Protein AF-A0A3D2AVZ2-F1 (afdb_monomer)

pLDDT: mean 93.38, std 5.05, range [58.88, 97.5]

Mean predicted aligned error: 3.53 Å

Nearest PDB structures (foldseek):
  7x1l-assembly1_E  TM=9.892E-01  e=1.551E-12  Geobacillus stearothermophilus
  7x1l-assembly1_F  TM=9.931E-01  e=3.115E-12  Geobacillus stearothermophilus
  7aob-assembly1_B  TM=9.945E-01  e=3.536E-12  Thermaerobacter marianensis
  1guz-assembly1_B  TM=9.912E-01  e=5.173E-12  Prosthecochloris vibrioformis
  7by8-assembly1_C  TM=9.899E-01  e=5.173E-12  Geobacillus stearothermophilus

Secondary structure (DSSP, 8-state):
-HHHHHHHHHHHHHTS-GGGEE--EEE-SGGGEEE-GGG-EETTEEGGGTS-HHHHHHHHHHHHHHHHHHHHHHSSS---HHHHHHHHHHHHHHHTT----

Solvent-accessible surface area (backbone atoms only — not comparable to full-atom values): 5768 Å² total; per-residue (Å²): 84,62,39,58,48,42,33,47,51,52,18,61,76,70,73,51,63,48,86,45,42,47,61,50,56,45,81,51,72,41,92,50,45,45,68,40,61,91,69,17,24,48,79,80,43,53,41,74,84,76,42,56,72,68,59,50,50,53,49,50,52,48,41,39,42,44,63,56,56,42,24,67,72,59,72,66,72,67,76,52,70,65,53,51,51,44,51,48,54,56,49,49,26,63,79,63,68,59,84,65,130

Radius of gyration: 14.17 Å; Cα contacts (8 Å, |Δi|>4): 102; chains: 1; bounding box: 39×25×38 Å

Sequence (101 aa):
LDTARFRTFLAQELNISVKDIQAYVLGGHGDQMVPLTQYTTVGGVPIGDLLSPESLERIIKRTQGGGGEIVALLKTGSAFYAPSAAVAEMVDAILLDQKRQ

Foldseek 3Di:
DLQQQLLVLLCVVQVHDSVQWDWDWDADAAPRIDTPQQRIDGVNHRVVVVDPPVSSVVSVNCSSCVFVVQCVVVVDDTDDPVVVVVVVVVVCCVVVVVPDD

Structure (mmCIF, N/CA/C/O backbone):
data_AF-A0A3D2AVZ2-F1
#
_entry.id   AF-A0A3D2AVZ2-F1
#
loop_
_atom_site.group_PDB
_atom_site.id
_atom_site.type_symbol
_atom_site.label_atom_id
_atom_site.label_alt_id
_atom_site.label_comp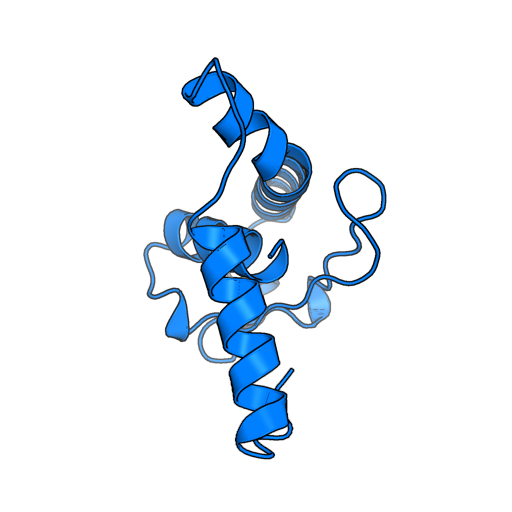_id
_atom_site.label_asym_id
_atom_site.label_entity_id
_atom_site.label_seq_id
_atom_site.pdbx_PDB_ins_code
_atom_site.Cartn_x
_atom_site.Cartn_y
_atom_site.Cartn_z
_atom_site.occupancy
_atom_site.B_iso_or_equiv
_atom_site.auth_seq_id
_atom_site.auth_comp_id
_atom_site.auth_asym_id
_atom_site.auth_atom_id
_atom_site.pdbx_PDB_model_num
ATOM 1 N N . LEU A 1 1 ? 2.997 1.246 -6.044 1.00 92.12 1 LEU A N 1
ATOM 2 C CA . LEU A 1 1 ? 4.061 0.881 -5.072 1.00 92.12 1 LEU A CA 1
ATOM 3 C C . LEU A 1 1 ? 3.723 1.322 -3.649 1.00 92.12 1 LEU A C 1
ATOM 5 O O . LEU A 1 1 ? 3.646 0.462 -2.781 1.00 92.12 1 LEU A O 1
ATOM 9 N N . ASP A 1 2 ? 3.512 2.615 -3.390 1.00 94.62 2 ASP A N 1
ATOM 10 C CA . ASP A 1 2 ? 3.269 3.094 -2.016 1.00 94.62 2 ASP A CA 1
ATOM 11 C C . ASP A 1 2 ? 1.997 2.531 -1.405 1.00 94.62 2 ASP A C 1
ATOM 13 O O . ASP A 1 2 ? 2.023 2.104 -0.258 1.00 94.62 2 ASP A O 1
ATOM 17 N N . THR A 1 3 ? 0.930 2.393 -2.196 1.00 94.56 3 THR A N 1
ATOM 18 C CA . THR A 1 3 ? -0.278 1.674 -1.779 1.00 94.56 3 THR A CA 1
ATOM 19 C C . THR A 1 3 ? 0.036 0.268 -1.262 1.00 94.56 3 THR A C 1
ATOM 21 O O . THR A 1 3 ? -0.471 -0.140 -0.221 1.00 94.56 3 THR A O 1
ATOM 24 N N . ALA A 1 4 ? 0.918 -0.474 -1.940 1.00 94.94 4 ALA A N 1
ATOM 25 C CA . ALA A 1 4 ? 1.299 -1.820 -1.517 1.00 94.94 4 ALA A CA 1
ATOM 26 C C . ALA A 1 4 ? 2.089 -1.803 -0.197 1.00 94.94 4 ALA A C 1
ATOM 28 O O . ALA A 1 4 ? 1.830 -2.625 0.683 1.00 94.94 4 ALA A O 1
ATOM 29 N N . ARG A 1 5 ? 3.008 -0.842 -0.020 1.00 96.25 5 ARG A N 1
ATOM 30 C CA . ARG A 1 5 ? 3.730 -0.651 1.252 1.00 96.25 5 ARG A CA 1
ATOM 31 C C . ARG A 1 5 ? 2.778 -0.286 2.386 1.00 96.25 5 ARG A C 1
ATOM 33 O O . ARG A 1 5 ? 2.833 -0.913 3.438 1.00 96.25 5 ARG A O 1
ATOM 40 N N . PHE A 1 6 ? 1.874 0.659 2.144 1.00 97.00 6 PHE A N 1
ATOM 41 C CA . PHE A 1 6 ? 0.905 1.116 3.133 1.00 97.00 6 PHE A CA 1
ATOM 42 C C . PHE A 1 6 ? 0.023 -0.038 3.616 1.00 97.00 6 PHE A C 1
ATOM 44 O O . PHE A 1 6 ? -0.047 -0.301 4.814 1.00 97.00 6 PHE A O 1
ATOM 51 N N . ARG A 1 7 ? -0.547 -0.817 2.683 1.00 97.12 7 ARG A N 1
ATOM 52 C CA . ARG A 1 7 ? -1.312 -2.034 3.003 1.00 97.12 7 ARG A CA 1
ATOM 53 C C . ARG A 1 7 ? -0.477 -3.056 3.774 1.00 97.12 7 ARG A C 1
ATOM 55 O O . ARG A 1 7 ? -0.978 -3.664 4.709 1.00 97.12 7 ARG A O 1
ATOM 62 N N . THR A 1 8 ? 0.796 -3.230 3.419 1.00 97.12 8 THR A N 1
ATOM 63 C CA . THR A 1 8 ? 1.696 -4.154 4.129 1.00 97.12 8 THR A CA 1
ATOM 64 C C . THR A 1 8 ? 1.896 -3.741 5.585 1.00 97.12 8 THR A C 1
A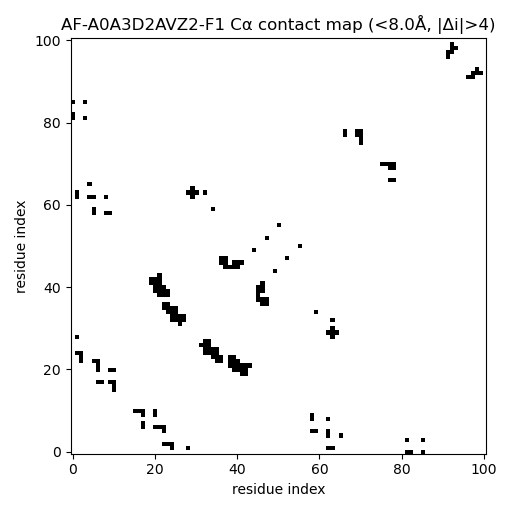TOM 66 O O . THR A 1 8 ? 1.803 -4.581 6.474 1.00 97.12 8 THR A O 1
ATOM 69 N N . PHE A 1 9 ? 2.132 -2.458 5.853 1.00 97.25 9 PHE A N 1
ATOM 70 C CA . PHE A 1 9 ? 2.341 -1.978 7.218 1.00 97.25 9 PHE A CA 1
ATOM 71 C C . PHE A 1 9 ? 1.059 -1.989 8.051 1.00 97.25 9 PHE A C 1
ATOM 73 O O . PHE A 1 9 ? 1.110 -2.377 9.213 1.00 97.25 9 PHE A O 1
ATOM 80 N N . LEU A 1 10 ? -0.091 -1.657 7.458 1.00 97.00 10 LEU A N 1
ATOM 81 C CA . LEU A 1 10 ? -1.389 -1.808 8.122 1.00 97.00 10 LEU A CA 1
ATOM 82 C C . LEU A 1 10 ? -1.667 -3.274 8.488 1.00 97.00 10 LEU A C 1
ATOM 84 O O . LEU A 1 10 ? -2.095 -3.562 9.601 1.00 97.00 10 LEU A O 1
ATOM 88 N N . ALA A 1 11 ? -1.375 -4.203 7.575 1.00 97.25 11 ALA A N 1
ATOM 89 C CA . ALA A 1 11 ? -1.532 -5.635 7.816 1.00 97.25 11 ALA A CA 1
ATOM 90 C C . ALA A 1 11 ? -0.632 -6.144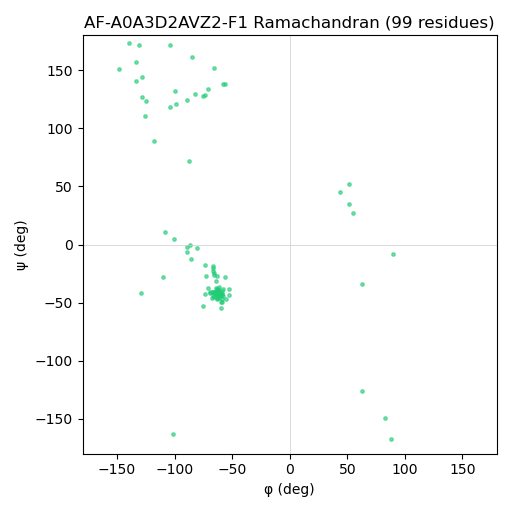 8.944 1.00 97.25 11 ALA A C 1
ATOM 92 O O . ALA A 1 11 ? -1.068 -6.965 9.745 1.00 97.25 11 ALA A O 1
ATOM 93 N N . GLN A 1 12 ? 0.605 -5.645 9.018 1.00 96.69 12 GLN A N 1
ATOM 94 C CA . GLN A 1 12 ? 1.532 -5.967 10.102 1.00 96.69 12 GLN A CA 1
ATOM 95 C C . GLN A 1 12 ? 1.050 -5.422 11.448 1.00 96.69 12 GLN A C 1
ATOM 97 O O . GLN A 1 12 ? 1.075 -6.159 12.427 1.00 96.69 12 GLN A O 1
ATOM 102 N N . GLU A 1 13 ? 0.594 -4.166 11.494 1.00 96.56 13 GLU A N 1
ATOM 103 C CA . GLU A 1 13 ? 0.108 -3.538 12.730 1.00 96.56 13 GLU A CA 1
ATOM 104 C C . GLU A 1 13 ? -1.130 -4.259 13.283 1.00 96.56 13 GLU A C 1
ATOM 106 O O . GLU A 1 13 ? -1.229 -4.509 14.480 1.00 96.56 13 GLU A O 1
ATOM 111 N N . LEU A 1 14 ? -2.065 -4.620 12.401 1.00 95.38 14 LEU A N 1
ATOM 112 C CA . LEU A 1 14 ? -3.331 -5.258 12.771 1.00 95.38 14 LEU A CA 1
ATOM 113 C C . LEU A 1 14 ? -3.253 -6.791 12.827 1.00 95.38 14 LEU A C 1
ATOM 115 O O . LEU A 1 14 ? -4.217 -7.432 13.236 1.00 95.38 14 LEU A O 1
ATOM 119 N N . ASN A 1 15 ? -2.123 -7.381 12.426 1.00 96.19 15 ASN A N 1
ATOM 120 C CA . ASN A 1 15 ? -1.916 -8.825 12.303 1.00 96.19 15 ASN A CA 1
ATOM 121 C C . ASN A 1 15 ? -3.006 -9.532 11.466 1.00 96.19 15 ASN A C 1
ATOM 123 O O . ASN A 1 15 ? -3.621 -10.512 11.888 1.00 96.19 15 ASN A O 1
ATOM 127 N N . ILE A 1 16 ? -3.240 -9.017 10.260 1.00 95.88 16 ILE A N 1
ATOM 128 C CA . ILE A 1 16 ? -4.252 -9.506 9.311 1.00 95.88 16 ILE A CA 1
ATOM 129 C C . ILE A 1 16 ? -3.659 -9.709 7.915 1.00 95.88 16 ILE A C 1
ATOM 131 O O . ILE A 1 16 ? -2.536 -9.304 7.619 1.00 95.88 16 ILE A O 1
ATOM 135 N N . SER A 1 17 ? -4.429 -10.310 7.010 1.00 96.69 17 SER A N 1
ATOM 136 C CA . SER A 1 17 ? -4.024 -10.458 5.614 1.00 96.69 17 SER A CA 1
ATOM 137 C C . SER A 1 17 ? -4.036 -9.116 4.872 1.00 96.69 17 SER A C 1
ATOM 139 O O . SER A 1 17 ? -5.032 -8.398 4.868 1.00 96.69 17 SER A O 1
ATOM 141 N N . VAL A 1 18 ? -2.969 -8.828 4.116 1.00 95.94 18 VAL A N 1
ATOM 142 C CA . VAL A 1 18 ? -2.899 -7.683 3.179 1.00 95.94 18 VAL A CA 1
ATOM 143 C C . VAL A 1 18 ? -4.040 -7.704 2.152 1.00 95.94 18 VAL A C 1
ATOM 145 O O . VAL A 1 18 ? -4.454 -6.651 1.657 1.00 95.94 18 VAL A O 1
ATOM 148 N N . LYS A 1 19 ? -4.562 -8.892 1.816 1.00 95.38 19 LYS A N 1
ATOM 149 C CA . LYS A 1 19 ? -5.651 -9.054 0.838 1.00 95.38 19 LYS A CA 1
ATOM 150 C C . LYS A 1 19 ? -6.965 -8.432 1.309 1.00 95.38 19 LYS A C 1
ATOM 152 O O . LYS A 1 19 ? -7.739 -8.000 0.463 1.00 95.38 19 LYS A O 1
ATOM 157 N N . ASP A 1 20 ? -7.160 -8.324 2.619 1.00 96.12 20 ASP A N 1
ATOM 158 C CA . ASP A 1 20 ? -8.390 -7.796 3.212 1.00 96.12 20 ASP A CA 1
ATOM 159 C C . ASP A 1 20 ? -8.335 -6.274 3.411 1.00 96.12 20 ASP A C 1
ATOM 161 O O . ASP A 1 20 ? -9.309 -5.666 3.849 1.00 96.12 20 ASP A O 1
ATOM 165 N N . ILE A 1 21 ? -7.205 -5.642 3.075 1.00 97.06 21 ILE A N 1
ATOM 166 C CA . ILE A 1 21 ? -6.999 -4.201 3.221 1.00 97.06 21 ILE A CA 1
ATOM 167 C C . ILE A 1 21 ? -7.218 -3.513 1.883 1.00 97.06 21 ILE A C 1
ATOM 169 O O . ILE A 1 21 ? -6.483 -3.771 0.924 1.00 97.06 21 ILE A O 1
ATOM 173 N N . GLN A 1 22 ? -8.170 -2.586 1.856 1.00 96.62 22 GLN A N 1
ATOM 174 C CA . GLN A 1 22 ? -8.381 -1.649 0.760 1.00 96.62 22 GLN A CA 1
ATOM 175 C C . GLN A 1 22 ? -7.843 -0.291 1.188 1.00 96.62 22 GLN A C 1
ATOM 177 O O . GLN A 1 22 ? -8.289 0.274 2.180 1.00 96.62 22 GLN A O 1
ATOM 182 N N . ALA A 1 23 ? -6.853 0.219 0.469 1.00 95.88 23 ALA A N 1
ATOM 183 C CA . ALA A 1 23 ? -6.233 1.502 0.759 1.00 95.88 23 ALA A CA 1
ATOM 184 C C . ALA A 1 23 ? -5.775 2.130 -0.549 1.00 95.88 23 ALA A C 1
ATOM 186 O O . ALA A 1 23 ? -5.394 1.411 -1.473 1.00 95.88 23 ALA A O 1
ATOM 187 N N . TYR A 1 24 ? -5.743 3.457 -0.589 1.00 94.31 24 TYR A N 1
ATOM 188 C CA . TYR A 1 24 ? -5.282 4.203 -1.750 1.00 94.31 24 TYR A CA 1
ATOM 189 C C . TYR A 1 24 ? -4.319 5.300 -1.327 1.00 94.31 24 TYR A C 1
ATOM 191 O O . TYR A 1 24 ? -4.505 5.973 -0.310 1.00 94.31 24 TYR A O 1
ATOM 199 N N . VAL A 1 25 ? -3.285 5.474 -2.138 1.00 95.38 25 VAL A N 1
ATOM 200 C CA . VAL A 1 25 ? -2.311 6.547 -2.008 1.00 95.38 25 VAL A CA 1
ATOM 201 C C . VAL A 1 25 ? -2.277 7.285 -3.337 1.00 95.38 25 VAL A C 1
ATOM 203 O O . VAL A 1 25 ? -2.054 6.670 -4.378 1.00 95.38 25 VAL A O 1
ATOM 206 N N . LEU A 1 26 ? -2.530 8.588 -3.290 1.00 94.12 26 LEU A N 1
ATOM 207 C CA . LEU A 1 26 ? -2.447 9.488 -4.435 1.00 94.12 26 LEU A CA 1
ATOM 208 C C . LEU A 1 26 ? -1.167 10.332 -4.366 1.00 94.12 26 LEU A C 1
ATOM 210 O O . LEU A 1 26 ? -0.471 10.347 -3.350 1.00 94.12 26 LEU A O 1
ATOM 214 N N . GLY A 1 27 ? -0.885 11.069 -5.440 1.00 94.62 27 GLY A N 1
ATOM 215 C CA . GLY A 1 27 ? 0.272 11.959 -5.521 1.00 94.62 27 GLY A CA 1
ATOM 216 C C . GLY A 1 27 ? 1.565 11.237 -5.903 1.00 94.62 27 GLY A C 1
ATOM 217 O O . GLY A 1 27 ? 1.548 10.283 -6.681 1.00 94.62 27 GLY A O 1
ATOM 218 N N . GLY A 1 28 ? 2.687 11.752 -5.401 1.00 91.62 28 GLY A N 1
ATOM 219 C CA . GLY A 1 28 ? 4.028 11.215 -5.636 1.00 91.62 28 GLY A CA 1
ATOM 220 C C . GLY A 1 28 ? 4.555 10.388 -4.460 1.00 91.62 28 GLY A C 1
ATOM 221 O O . GLY A 1 28 ? 3.810 9.991 -3.568 1.00 91.62 28 GLY A O 1
ATOM 222 N N . HIS A 1 29 ? 5.867 10.159 -4.443 1.00 91.12 29 HIS A N 1
ATOM 223 C CA . HIS A 1 29 ? 6.563 9.512 -3.328 1.00 91.12 29 HIS A CA 1
ATOM 224 C C . HIS A 1 29 ? 6.933 10.515 -2.219 1.00 91.12 29 HIS A C 1
ATOM 226 O O . HIS A 1 29 ? 7.030 11.720 -2.458 1.00 91.12 29 HIS A O 1
ATOM 232 N N . GLY A 1 30 ? 7.209 10.006 -1.012 1.00 90.62 30 GLY A N 1
ATOM 233 C CA . GLY A 1 30 ? 7.732 10.808 0.100 1.00 90.62 30 GLY A CA 1
ATOM 234 C C . GLY A 1 30 ? 6.761 11.906 0.542 1.00 90.62 30 GLY A C 1
ATOM 235 O O . GLY A 1 30 ? 5.594 11.632 0.817 1.00 90.62 30 GLY A O 1
ATOM 236 N N . ASP A 1 31 ? 7.229 13.153 0.578 1.00 88.56 31 ASP A N 1
ATOM 237 C CA . ASP A 1 31 ? 6.433 14.307 1.023 1.00 88.56 31 ASP A CA 1
ATOM 238 C C . ASP A 1 31 ? 5.260 14.638 0.086 1.00 88.56 31 ASP A C 1
ATOM 240 O O . ASP A 1 31 ? 4.313 15.310 0.484 1.00 88.56 31 ASP A O 1
ATOM 244 N N . GLN A 1 32 ? 5.295 14.147 -1.158 1.00 92.56 32 GLN A N 1
ATOM 245 C CA . GLN A 1 32 ? 4.217 14.327 -2.139 1.00 92.56 32 GLN A CA 1
ATOM 246 C C . GLN A 1 32 ? 3.127 13.250 -2.041 1.00 92.56 32 GLN A C 1
ATOM 248 O O . GLN A 1 32 ? 2.178 13.262 -2.829 1.00 92.56 32 GLN A O 1
ATOM 253 N N . MET A 1 33 ? 3.280 12.303 -1.116 1.00 95.94 33 MET A N 1
ATOM 254 C CA . MET A 1 33 ? 2.350 11.203 -0.906 1.00 95.94 33 MET A CA 1
ATOM 255 C C . MET A 1 33 ? 1.083 11.693 -0.198 1.00 95.94 33 MET A C 1
ATOM 257 O O . MET A 1 33 ? 1.156 12.284 0.879 1.00 95.94 33 MET A O 1
ATOM 261 N N . VAL A 1 34 ? -0.086 11.383 -0.761 1.00 96.06 34 VAL A N 1
ATOM 262 C CA . VAL A 1 34 ? -1.401 11.731 -0.202 1.00 96.06 34 VAL A CA 1
ATOM 263 C C . VAL A 1 34 ? -2.180 10.444 0.110 1.00 96.06 34 VAL A C 1
ATOM 265 O O . VAL A 1 34 ? -2.896 9.925 -0.752 1.00 96.06 34 VAL A O 1
ATOM 268 N N . PRO A 1 35 ? -2.031 9.870 1.319 1.00 94.62 35 PRO A N 1
ATOM 269 C CA . PRO A 1 35 ? -2.762 8.674 1.725 1.00 94.62 35 PRO A CA 1
ATOM 270 C C . PRO A 1 35 ? -4.229 9.000 2.027 1.00 94.62 35 PRO A C 1
ATOM 272 O O . PRO A 1 35 ? -4.542 9.883 2.826 1.00 94.62 35 PRO A O 1
ATOM 275 N N . LEU A 1 36 ? -5.142 8.246 1.420 1.00 95.88 36 LEU A N 1
ATOM 276 C CA . LEU A 1 36 ? -6.582 8.419 1.589 1.00 95.88 36 LEU A CA 1
ATOM 277 C C . LEU A 1 36 ? -7.095 7.626 2.799 1.00 95.88 36 LEU A C 1
ATOM 279 O O . LEU A 1 36 ? -7.782 6.613 2.662 1.00 95.88 36 LEU A O 1
ATOM 283 N N . THR A 1 37 ? -6.759 8.086 4.003 1.00 94.81 37 THR A N 1
ATOM 284 C CA . THR A 1 37 ? -7.114 7.408 5.265 1.00 94.81 37 THR A CA 1
ATOM 285 C C . THR A 1 37 ? -8.620 7.208 5.440 1.00 94.81 37 THR A C 1
ATOM 287 O O . THR A 1 37 ? -9.039 6.136 5.859 1.00 94.81 37 THR A O 1
ATOM 290 N N . GLN A 1 38 ? -9.445 8.179 5.039 1.00 93.06 38 GLN A N 1
ATOM 291 C CA . GLN A 1 38 ? -10.911 8.075 5.116 1.00 93.06 38 GLN A CA 1
ATOM 292 C C . GLN A 1 38 ? -11.510 7.010 4.183 1.00 93.06 38 GLN A C 1
ATOM 294 O O . GLN A 1 38 ? -12.602 6.518 4.444 1.00 93.06 38 GLN A O 1
ATOM 299 N N . TYR A 1 39 ? -10.797 6.639 3.116 1.00 94.44 39 TYR A N 1
ATOM 300 C CA . TYR A 1 39 ? -11.196 5.586 2.175 1.00 94.44 39 TYR A CA 1
ATOM 301 C C . TYR A 1 39 ? -10.470 4.261 2.442 1.00 94.44 39 TYR A C 1
ATOM 303 O O . TYR A 1 39 ? -10.605 3.309 1.676 1.00 94.44 39 TYR A O 1
ATOM 311 N N . THR A 1 40 ? -9.671 4.200 3.509 1.00 96.88 40 THR A N 1
ATOM 312 C CA . THR A 1 40 ? -8.911 3.008 3.869 1.00 96.88 40 THR A CA 1
ATOM 313 C C . THR A 1 40 ? -9.753 2.122 4.779 1.00 96.88 40 THR A C 1
ATOM 315 O O . THR A 1 40 ? -10.216 2.563 5.833 1.00 96.88 40 THR A O 1
ATOM 318 N N . THR A 1 41 ? -9.940 0.865 4.382 1.00 97.50 41 THR A N 1
ATOM 319 C CA . THR A 1 41 ? -10.758 -0.110 5.107 1.00 97.50 41 THR A CA 1
ATOM 320 C C . THR A 1 41 ? -10.063 -1.460 5.247 1.00 97.50 41 THR A C 1
ATOM 322 O O . THR A 1 41 ? -9.181 -1.823 4.465 1.00 97.50 41 THR A O 1
ATOM 325 N N . VAL A 1 42 ? -10.491 -2.215 6.253 1.00 96.50 42 VAL A N 1
ATOM 326 C CA . VAL A 1 42 ? -10.048 -3.575 6.561 1.00 96.50 42 VAL A CA 1
ATOM 327 C C . VAL A 1 42 ? -11.281 -4.461 6.634 1.00 96.50 42 VAL A C 1
ATOM 329 O O . VAL A 1 42 ? -12.113 -4.285 7.522 1.00 96.50 42 VAL A O 1
ATOM 332 N N . GLY A 1 43 ? -11.455 -5.371 5.675 1.00 93.81 43 GLY A N 1
ATOM 333 C CA . GLY A 1 43 ? -12.678 -6.176 5.578 1.00 93.81 43 GLY A CA 1
ATOM 334 C C . GLY A 1 43 ? -13.957 -5.325 5.511 1.00 93.81 43 GLY A C 1
ATOM 335 O O . GLY A 1 43 ? -15.009 -5.767 5.958 1.00 93.81 43 GLY A O 1
ATOM 336 N N . GLY A 1 44 ? -13.859 -4.087 5.008 1.00 93.94 44 GLY A N 1
ATOM 337 C CA . GLY A 1 44 ? -14.954 -3.112 4.967 1.00 93.94 44 GLY A CA 1
ATOM 338 C C . GLY A 1 44 ? -15.086 -2.206 6.199 1.00 93.94 44 GLY A C 1
ATOM 339 O O . GLY A 1 44 ? -15.839 -1.238 6.139 1.00 93.94 44 GLY A O 1
ATOM 340 N N . VAL A 1 45 ? -14.344 -2.450 7.283 1.00 96.12 45 VAL A N 1
ATOM 341 C CA . VAL A 1 45 ? -14.340 -1.584 8.476 1.00 96.12 45 VAL A CA 1
ATOM 342 C C . VAL A 1 45 ? -13.393 -0.396 8.257 1.00 96.12 45 VAL A C 1
ATOM 344 O O . VAL A 1 45 ? -12.246 -0.625 7.858 1.00 96.12 45 VAL A O 1
ATOM 347 N N . PRO A 1 46 ? -13.818 0.861 8.495 1.00 96.88 46 PRO A N 1
ATOM 348 C CA . PRO A 1 46 ? -12.947 2.030 8.398 1.00 96.88 46 PRO A CA 1
ATOM 349 C C . PRO A 1 46 ? -11.713 1.919 9.296 1.00 96.88 46 PRO A C 1
ATOM 351 O O . PRO A 1 46 ? -11.804 1.526 10.456 1.00 96.88 46 PRO A O 1
ATOM 354 N N . ILE A 1 47 ? -10.545 2.322 8.788 1.00 96.25 47 ILE A N 1
ATOM 355 C CA . ILE A 1 47 ? -9.291 2.182 9.546 1.00 96.25 47 ILE A CA 1
ATOM 356 C C . ILE A 1 47 ? -9.267 3.003 10.846 1.00 96.25 47 ILE A C 1
ATOM 358 O O . ILE A 1 47 ? -8.594 2.617 11.799 1.00 96.25 47 ILE A O 1
ATOM 362 N N . GLY A 1 48 ? -10.019 4.108 10.899 1.00 94.38 48 GLY A N 1
ATOM 363 C CA . GLY A 1 48 ? -10.131 4.962 12.085 1.00 94.38 48 GLY A CA 1
ATOM 364 C C . GLY A 1 48 ? -10.829 4.296 13.274 1.00 94.38 48 GLY A C 1
ATOM 365 O O . GLY A 1 48 ? -10.607 4.716 14.404 1.00 94.38 48 GLY A O 1
ATOM 366 N N . ASP A 1 49 ? -11.604 3.234 13.035 1.00 95.25 49 ASP A N 1
ATOM 367 C CA . ASP A 1 49 ? -12.248 2.453 14.098 1.00 95.25 49 ASP A CA 1
ATOM 368 C C . ASP A 1 49 ? -11.314 1.362 14.656 1.00 95.25 49 ASP A C 1
ATOM 370 O O . ASP A 1 49 ? -11.597 0.759 15.690 1.0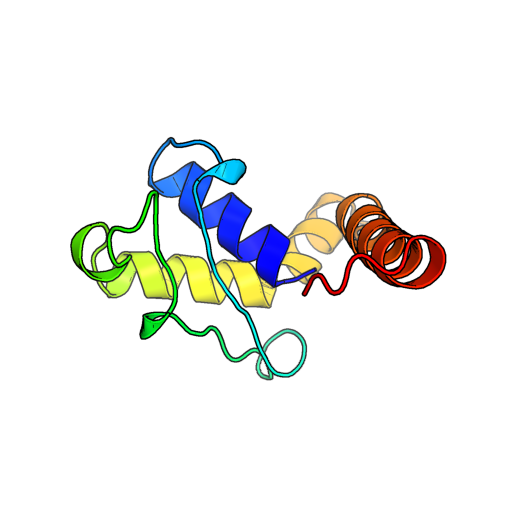0 95.25 49 ASP A O 1
ATOM 374 N N . LEU A 1 50 ? -10.199 1.090 13.965 1.00 95.44 50 LEU A N 1
ATOM 375 C CA . LEU A 1 50 ? -9.269 -0.001 14.274 1.00 95.44 50 LEU A CA 1
ATOM 376 C C . LEU A 1 50 ? -7.926 0.483 14.824 1.00 95.44 50 LEU A C 1
ATOM 378 O O . LEU A 1 50 ? -7.268 -0.249 15.561 1.00 95.44 50 LEU A O 1
ATOM 382 N N . LEU A 1 51 ? -7.496 1.690 14.454 1.00 95.31 51 LEU A N 1
ATOM 383 C CA . LEU A 1 51 ? -6.213 2.263 14.852 1.00 95.31 51 LEU A CA 1
ATOM 384 C C . LEU A 1 51 ? -6.394 3.658 15.438 1.00 95.31 51 LEU A C 1
ATOM 386 O O . LEU A 1 51 ? -7.188 4.460 14.948 1.00 95.31 51 LEU A O 1
ATOM 390 N N . SER A 1 52 ? -5.578 3.977 16.444 1.00 96.38 52 SER A N 1
ATOM 391 C CA . SER A 1 52 ? -5.489 5.345 16.947 1.00 96.38 52 SER A CA 1
ATOM 392 C C . SER A 1 52 ? -4.890 6.280 15.882 1.00 96.38 52 SER A C 1
ATOM 394 O O . SER A 1 52 ? -4.074 5.830 15.061 1.00 96.38 52 SER A O 1
ATOM 396 N N . PRO A 1 53 ? -5.226 7.584 15.898 1.00 94.94 53 PRO A N 1
ATOM 397 C CA . PRO A 1 53 ? -4.644 8.564 14.981 1.00 94.94 53 PRO A CA 1
ATOM 398 C C . PRO A 1 53 ? -3.108 8.554 14.977 1.00 94.94 53 PRO A C 1
ATOM 400 O O . PRO A 1 53 ? -2.490 8.640 13.918 1.00 94.94 53 PRO A O 1
ATOM 403 N N . GLU A 1 54 ? -2.484 8.365 16.140 1.00 96.50 54 GLU A N 1
ATOM 404 C CA . GLU A 1 54 ? -1.026 8.343 16.302 1.00 96.50 54 GLU A CA 1
ATOM 405 C C . GLU A 1 54 ? -0.399 7.107 15.646 1.00 96.50 54 GLU A C 1
ATOM 407 O O . GLU A 1 54 ? 0.651 7.189 15.002 1.00 96.50 54 GLU A O 1
ATOM 412 N N . SER A 1 55 ? -1.050 5.948 15.788 1.00 95.50 55 SER A N 1
ATOM 413 C CA . SER A 1 55 ? -0.597 4.698 15.167 1.00 95.50 55 SER A CA 1
ATOM 414 C C . SER A 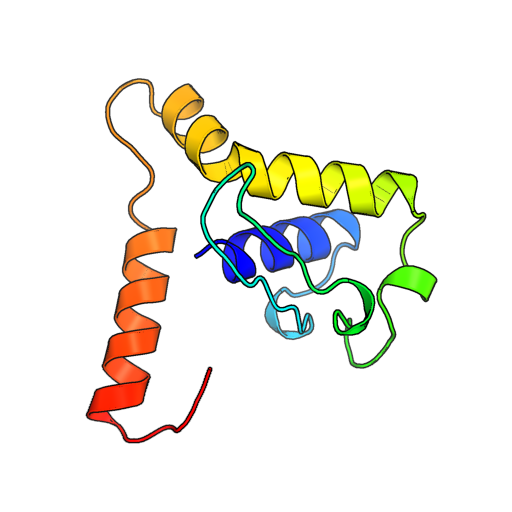1 55 ? -0.694 4.791 13.646 1.00 95.50 55 SER A C 1
ATOM 416 O O . SER A 1 55 ? 0.239 4.414 12.934 1.00 95.50 55 SER A O 1
ATOM 418 N N . LEU A 1 56 ? -1.783 5.377 13.144 1.00 95.81 56 LEU A N 1
ATOM 419 C CA . LEU A 1 56 ? -1.972 5.617 11.719 1.00 95.81 56 LEU A CA 1
ATOM 420 C C . LEU A 1 56 ? -0.932 6.602 11.160 1.00 95.81 56 LEU A C 1
ATOM 422 O O . LEU A 1 56 ? -0.339 6.337 10.113 1.00 95.81 56 LEU A O 1
ATOM 426 N N . GLU A 1 57 ? -0.646 7.697 11.869 1.00 96.06 57 GLU A N 1
ATOM 427 C CA . GLU A 1 57 ? 0.371 8.673 11.459 1.00 96.06 57 GLU A CA 1
ATOM 428 C C . GLU A 1 57 ? 1.775 8.049 11.400 1.00 96.06 57 GLU A C 1
ATOM 430 O O . GLU A 1 57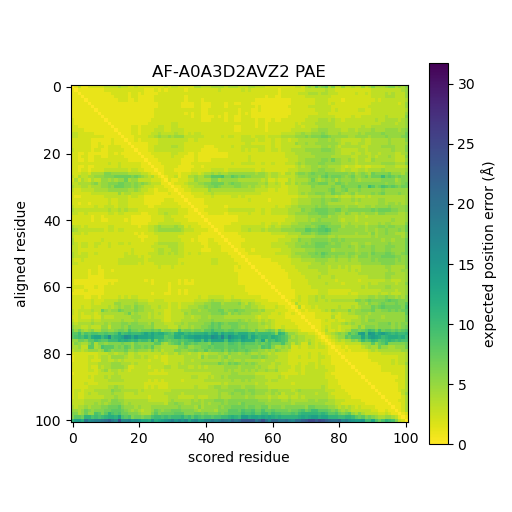 ? 2.523 8.274 10.443 1.00 96.06 57 GLU A O 1
ATOM 435 N N . ARG A 1 58 ? 2.129 7.204 12.377 1.00 97.25 58 ARG A N 1
ATOM 436 C CA . ARG A 1 58 ? 3.395 6.452 12.374 1.00 97.25 58 ARG A CA 1
ATOM 437 C C . ARG A 1 58 ? 3.529 5.580 11.124 1.00 97.25 58 ARG A C 1
ATOM 439 O O . ARG A 1 58 ? 4.591 5.559 10.498 1.00 97.25 58 ARG A O 1
ATOM 446 N N . ILE A 1 59 ? 2.461 4.882 10.742 1.00 96.75 59 ILE A N 1
ATOM 447 C CA . ILE A 1 59 ? 2.443 4.024 9.551 1.00 96.75 59 ILE A CA 1
ATOM 448 C C . ILE A 1 59 ? 2.566 4.854 8.268 1.00 96.75 59 ILE A C 1
ATOM 450 O O . ILE A 1 59 ? 3.312 4.476 7.359 1.00 96.75 59 ILE A O 1
ATOM 454 N N . ILE A 1 60 ? 1.889 6.003 8.192 1.00 96.00 60 ILE A N 1
ATOM 455 C CA . ILE A 1 60 ? 1.999 6.927 7.056 1.00 96.00 60 ILE A CA 1
ATOM 456 C C . ILE A 1 60 ? 3.446 7.401 6.891 1.00 96.00 60 ILE A C 1
ATOM 458 O O . ILE A 1 60 ? 4.005 7.263 5.802 1.00 96.00 60 ILE A O 1
ATOM 462 N N . LYS A 1 61 ? 4.093 7.856 7.972 1.00 95.88 61 LYS A N 1
ATOM 463 C CA . LYS A 1 61 ? 5.498 8.301 7.939 1.00 95.88 61 LYS A CA 1
ATOM 464 C C . LYS A 1 61 ? 6.446 7.190 7.493 1.00 95.88 61 LYS A C 1
ATOM 466 O O . LYS A 1 61 ? 7.321 7.418 6.658 1.00 95.88 61 LYS A O 1
ATOM 471 N N . ARG A 1 62 ? 6.250 5.963 7.988 1.00 96.12 62 ARG A N 1
ATOM 472 C CA . ARG A 1 62 ? 7.037 4.806 7.533 1.00 96.12 62 ARG A CA 1
ATOM 473 C C . ARG A 1 62 ? 6.817 4.519 6.046 1.00 96.12 62 ARG A C 1
ATOM 475 O O . ARG A 1 62 ? 7.768 4.209 5.339 1.00 96.12 62 ARG A O 1
ATOM 482 N N . THR A 1 63 ? 5.588 4.662 5.552 1.00 95.88 63 THR A N 1
ATOM 483 C CA . THR A 1 63 ? 5.266 4.482 4.126 1.00 95.88 63 THR A CA 1
ATOM 484 C C . THR A 1 63 ? 6.013 5.493 3.256 1.00 95.88 63 THR A C 1
ATOM 486 O O . TH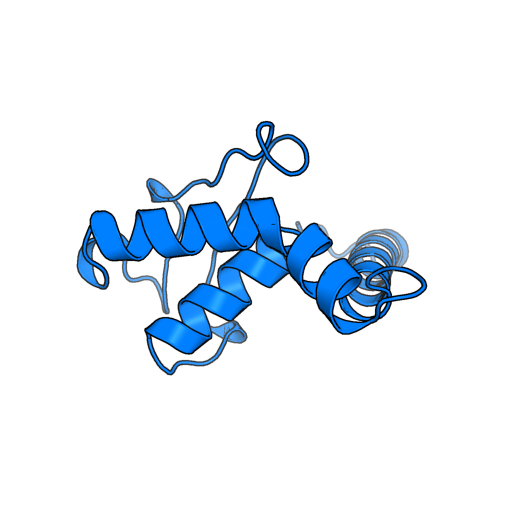R A 1 63 ? 6.659 5.082 2.290 1.00 95.88 63 THR A O 1
ATOM 489 N N . GLN A 1 64 ? 6.017 6.775 3.638 1.00 93.88 64 GLN A N 1
ATOM 490 C CA . GLN A 1 64 ? 6.760 7.835 2.940 1.00 93.88 64 GLN A CA 1
ATOM 491 C C . GLN A 1 64 ? 8.266 7.540 2.891 1.00 93.88 64 GLN A C 1
ATOM 493 O O . GLN A 1 64 ? 8.902 7.687 1.847 1.00 93.88 64 GLN A O 1
ATOM 498 N N . GLY A 1 65 ? 8.827 7.063 4.007 1.00 92.38 65 GLY A N 1
ATOM 499 C CA . GLY A 1 65 ? 10.234 6.675 4.122 1.00 92.38 65 GLY A CA 1
ATOM 500 C C . GLY A 1 65 ? 10.576 5.282 3.582 1.00 92.38 65 GLY A C 1
ATOM 501 O O . GLY A 1 65 ? 11.750 4.910 3.569 1.00 92.38 65 GLY A O 1
ATOM 502 N N . GLY A 1 66 ? 9.601 4.497 3.114 1.00 89.06 66 GLY A N 1
ATOM 503 C CA . GLY A 1 66 ? 9.784 3.063 2.858 1.00 89.06 66 GLY A CA 1
ATOM 504 C C . GLY A 1 66 ? 10.769 2.738 1.730 1.00 89.06 66 GLY A C 1
ATOM 505 O O . GLY A 1 66 ? 11.362 1.662 1.704 1.00 89.06 66 GLY A O 1
ATOM 506 N N . GLY A 1 67 ? 10.982 3.664 0.790 1.00 86.12 67 GLY A N 1
ATOM 507 C CA . GLY A 1 67 ? 12.061 3.547 -0.196 1.00 86.12 67 GLY A CA 1
ATOM 508 C C . GLY A 1 67 ? 13.445 3.667 0.445 1.00 86.12 67 GLY A C 1
ATOM 509 O O . GLY A 1 67 ? 14.315 2.834 0.191 1.00 86.12 67 GLY A O 1
ATOM 510 N N . GLY A 1 68 ? 13.614 4.665 1.316 1.00 88.25 68 GLY A N 1
ATOM 511 C CA . GLY A 1 68 ? 14.842 4.895 2.073 1.00 88.25 68 GLY A CA 1
ATOM 512 C C . GLY A 1 68 ? 15.156 3.760 3.047 1.00 88.25 68 GLY A C 1
ATOM 513 O O . GLY A 1 68 ? 16.313 3.368 3.149 1.00 88.25 68 GLY A O 1
ATOM 514 N N . GLU A 1 69 ? 14.136 3.168 3.682 1.00 89.25 69 GLU A N 1
ATOM 515 C CA . GLU A 1 69 ? 14.285 1.999 4.567 1.00 89.25 69 GLU A CA 1
ATOM 516 C C . GLU A 1 69 ? 14.978 0.833 3.840 1.00 89.25 69 GLU A C 1
ATOM 518 O O . GLU A 1 69 ? 15.954 0.274 4.339 1.00 89.25 69 GLU A O 1
ATOM 523 N N . ILE A 1 70 ? 14.547 0.510 2.615 1.00 89.00 70 ILE A N 1
ATOM 524 C CA . ILE A 1 70 ? 15.163 -0.570 1.831 1.00 89.00 70 ILE A CA 1
ATOM 525 C C . ILE A 1 70 ? 16.579 -0.214 1.369 1.00 89.00 70 ILE A C 1
ATOM 527 O O . ILE A 1 70 ? 17.467 -1.061 1.438 1.00 89.00 70 ILE A O 1
ATOM 531 N N . VAL A 1 71 ? 16.812 1.021 0.918 1.00 90.12 71 VAL A N 1
ATOM 532 C CA . VAL A 1 71 ? 18.155 1.474 0.510 1.00 90.12 71 VAL A CA 1
ATOM 533 C C . VAL A 1 71 ? 19.137 1.382 1.681 1.00 90.12 71 VAL A C 1
ATOM 535 O O . VAL A 1 71 ? 20.245 0.875 1.516 1.00 90.12 71 VAL A O 1
ATOM 538 N N . ALA A 1 72 ? 18.720 1.803 2.878 1.00 90.06 72 ALA A N 1
ATOM 539 C CA . ALA A 1 72 ? 19.543 1.739 4.082 1.00 90.06 72 ALA A CA 1
ATOM 540 C C . ALA A 1 72 ? 19.923 0.296 4.458 1.00 90.06 72 ALA A C 1
ATOM 542 O O . ALA A 1 72 ? 21.057 0.045 4.869 1.00 90.06 72 ALA A O 1
ATOM 543 N N . LEU A 1 73 ? 19.000 -0.656 4.283 1.00 89.25 73 LEU A N 1
ATOM 544 C CA . LEU A 1 73 ? 19.245 -2.075 4.551 1.00 89.25 73 LEU A CA 1
ATOM 545 C C . LEU A 1 73 ? 20.136 -2.732 3.490 1.00 89.25 73 LEU A C 1
ATOM 547 O O . LEU A 1 73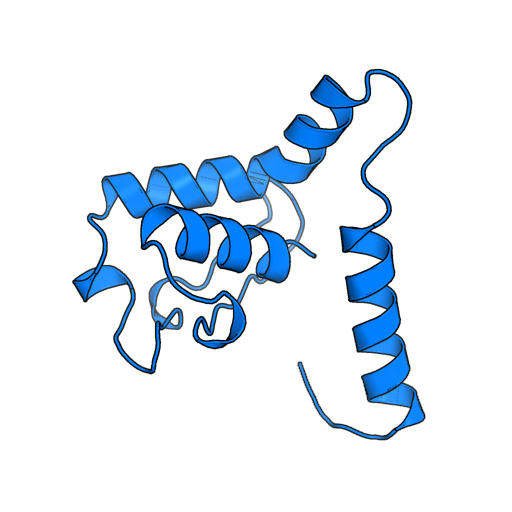 ? 21.041 -3.489 3.839 1.00 89.25 73 LEU A O 1
ATOM 551 N N . LEU A 1 74 ? 19.902 -2.443 2.206 1.00 87.12 74 LEU A N 1
ATOM 552 C CA . LEU A 1 74 ? 20.676 -3.022 1.105 1.00 87.12 74 LEU A CA 1
ATOM 553 C C . LEU A 1 74 ? 22.092 -2.445 1.013 1.00 87.12 74 LEU A C 1
ATOM 555 O O . LEU A 1 74 ? 22.991 -3.140 0.545 1.00 87.12 74 LEU A O 1
ATOM 559 N N . LYS A 1 75 ? 22.305 -1.204 1.478 1.00 81.31 75 LYS A N 1
ATOM 560 C CA . LYS A 1 75 ? 23.553 -0.412 1.410 1.00 81.31 75 LYS A CA 1
ATOM 561 C C . LYS A 1 75 ? 24.026 -0.077 -0.007 1.00 81.31 75 LYS A C 1
ATOM 563 O O . LYS A 1 75 ? 24.579 0.997 -0.220 1.00 81.31 75 LYS A O 1
ATOM 568 N N . THR A 1 76 ? 23.802 -0.961 -0.973 1.00 82.81 76 THR A N 1
ATOM 569 C CA . THR A 1 76 ? 24.045 -0.752 -2.397 1.00 82.81 76 THR A CA 1
ATOM 570 C C . THR A 1 76 ? 22.786 -1.116 -3.187 1.00 82.81 76 THR A C 1
ATOM 572 O O . THR A 1 76 ? 22.222 -2.198 -3.041 1.00 82.81 76 THR A O 1
ATOM 575 N N . GLY A 1 77 ? 22.320 -0.191 -4.028 1.00 86.25 77 GLY A N 1
ATOM 576 C CA . GLY A 1 77 ? 21.090 -0.357 -4.809 1.00 86.25 77 GLY A CA 1
ATOM 577 C C . GLY A 1 77 ? 19.815 0.090 -4.083 1.00 86.25 77 GLY A C 1
ATOM 578 O O . GLY A 1 77 ? 19.856 0.802 -3.081 1.00 86.25 77 GLY A O 1
ATOM 579 N N . SER A 1 78 ? 18.664 -0.289 -4.639 1.00 88.12 78 SER A N 1
ATOM 580 C CA . SER A 1 78 ? 17.331 0.117 -4.180 1.00 88.12 78 SER A CA 1
ATOM 581 C C . SER A 1 78 ? 16.339 -1.048 -4.245 1.00 88.12 78 SER A C 1
ATOM 583 O O . SER A 1 78 ? 16.665 -2.135 -4.719 1.00 88.12 78 SER A O 1
ATOM 585 N N . ALA A 1 79 ? 15.123 -0.849 -3.729 1.00 89.12 79 ALA A N 1
ATOM 586 C CA . ALA A 1 79 ? 14.073 -1.864 -3.781 1.00 89.12 79 ALA A CA 1
ATOM 587 C C . ALA A 1 79 ? 13.764 -2.278 -5.230 1.00 89.12 79 ALA A C 1
ATOM 589 O O . ALA A 1 79 ? 13.621 -1.416 -6.091 1.00 89.12 79 ALA A O 1
ATOM 590 N N . PHE A 1 80 ? 13.579 -3.578 -5.475 1.00 90.50 80 PHE A N 1
ATOM 591 C CA . PHE A 1 80 ? 13.266 -4.092 -6.815 1.00 90.50 80 PHE A CA 1
ATOM 592 C C . PHE A 1 80 ? 12.051 -5.027 -6.842 1.00 90.50 80 PHE A C 1
ATOM 594 O O . PHE A 1 80 ? 11.188 -4.833 -7.686 1.00 90.50 80 PHE A O 1
ATOM 601 N N . TYR A 1 81 ? 11.870 -5.939 -5.877 1.00 93.06 81 TYR A N 1
ATOM 602 C CA . TYR A 1 81 ? 10.715 -6.858 -5.886 1.00 93.06 81 TYR A CA 1
ATOM 603 C C . TYR A 1 81 ? 9.348 -6.155 -5.860 1.00 93.06 81 TYR A C 1
ATOM 605 O O . TYR A 1 81 ? 8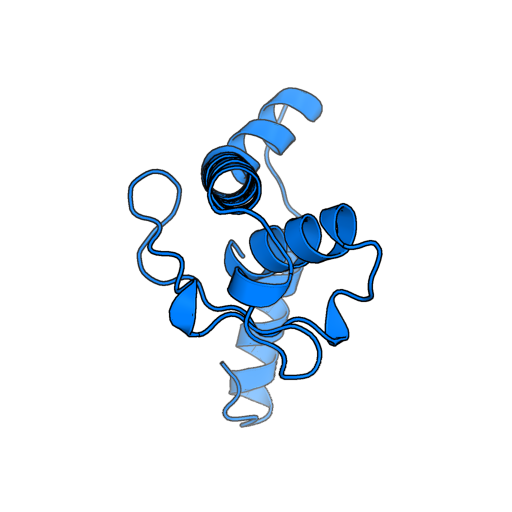.516 -6.389 -6.733 1.00 93.06 81 TYR A O 1
ATOM 613 N N . ALA A 1 82 ? 9.106 -5.282 -4.876 1.00 89.94 82 ALA A N 1
ATOM 614 C CA . ALA A 1 82 ? 7.825 -4.582 -4.766 1.00 89.94 82 ALA A CA 1
ATOM 615 C C . ALA A 1 82 ? 7.567 -3.612 -5.942 1.00 89.94 82 ALA A C 1
ATOM 617 O O . ALA A 1 82 ? 6.443 -3.593 -6.445 1.00 89.94 82 ALA A O 1
ATOM 618 N N . PRO A 1 83 ? 8.564 -2.840 -6.431 1.00 91.88 83 PRO A N 1
ATOM 619 C CA . PRO A 1 83 ? 8.408 -2.071 -7.666 1.00 91.88 83 PRO A CA 1
ATOM 620 C C . PRO A 1 83 ? 8.086 -2.935 -8.889 1.00 91.88 83 PRO A C 1
ATOM 622 O O . PRO A 1 83 ? 7.144 -2.614 -9.608 1.00 91.88 83 PRO A O 1
ATOM 625 N N . SER A 1 84 ? 8.799 -4.046 -9.102 1.00 92.81 84 SER A N 1
ATOM 626 C CA . SER A 1 84 ? 8.547 -4.950 -10.232 1.00 92.81 84 SER A CA 1
ATOM 627 C C . SER A 1 84 ? 7.142 -5.549 -10.193 1.00 92.81 84 SER A C 1
ATOM 629 O O . SER A 1 84 ? 6.478 -5.582 -11.223 1.00 92.81 84 SER A O 1
ATOM 631 N N . ALA A 1 85 ? 6.659 -5.962 -9.017 1.00 93.12 85 ALA A N 1
ATOM 632 C CA . ALA A 1 85 ? 5.298 -6.475 -8.859 1.00 93.12 85 ALA A CA 1
ATOM 633 C C . ALA A 1 85 ? 4.235 -5.412 -9.182 1.00 93.12 85 ALA A C 1
ATOM 635 O O . ALA A 1 85 ? 3.269 -5.709 -9.876 1.00 93.12 85 ALA A O 1
ATOM 636 N N . ALA A 1 86 ? 4.437 -4.167 -8.737 1.00 91.81 86 ALA A N 1
ATOM 637 C CA . ALA A 1 86 ? 3.520 -3.071 -9.049 1.00 91.81 86 ALA A CA 1
ATOM 638 C C . ALA A 1 86 ? 3.473 -2.770 -10.557 1.00 91.81 86 ALA A C 1
ATOM 640 O O . ALA A 1 86 ? 2.403 -2.522 -11.102 1.00 91.81 86 ALA A O 1
ATOM 641 N N . VAL A 1 87 ? 4.621 -2.817 -11.240 1.00 94.69 87 VAL A N 1
ATOM 642 C CA . VAL A 1 87 ? 4.674 -2.649 -12.700 1.00 94.69 87 VAL A CA 1
ATOM 643 C C . VAL A 1 87 ? 3.981 -3.812 -13.409 1.00 94.69 87 VAL A C 1
ATOM 645 O O . VAL A 1 87 ? 3.206 -3.573 -14.329 1.00 94.69 87 VAL A O 1
ATOM 648 N N . ALA A 1 88 ? 4.217 -5.053 -12.976 1.00 95.31 88 ALA A N 1
ATOM 649 C CA . ALA A 1 88 ? 3.570 -6.230 -13.553 1.00 95.31 88 ALA A CA 1
ATOM 650 C C . ALA A 1 88 ? 2.039 -6.161 -13.425 1.00 95.31 88 ALA A C 1
ATOM 652 O O . ALA A 1 88 ? 1.344 -6.385 -14.407 1.00 95.31 88 ALA A O 1
ATOM 653 N N . GLU A 1 89 ? 1.519 -5.754 -12.263 1.00 92.88 89 GLU A N 1
ATOM 654 C CA . GLU A 1 89 ? 0.077 -5.565 -12.052 1.00 92.88 89 GLU A CA 1
ATOM 655 C C . GLU A 1 89 ? -0.521 -4.535 -13.024 1.00 92.88 89 GLU A C 1
ATOM 657 O O . GLU A 1 89 ? -1.577 -4.771 -13.610 1.00 92.88 89 GLU A O 1
ATOM 662 N N . MET A 1 90 ? 0.170 -3.412 -13.249 1.00 93.81 90 MET A N 1
ATOM 663 C CA . MET A 1 90 ? -0.268 -2.402 -14.219 1.00 93.81 90 MET A CA 1
ATOM 664 C C . MET A 1 90 ? -0.254 -2.937 -15.656 1.00 93.81 90 MET A C 1
ATOM 666 O O . MET A 1 90 ? -1.176 -2.668 -16.426 1.00 93.81 90 MET A O 1
ATOM 670 N N . VAL A 1 91 ? 0.786 -3.691 -16.025 1.00 96.31 91 VAL A N 1
ATOM 671 C CA . VAL A 1 91 ? 0.900 -4.314 -17.351 1.00 96.31 91 VAL A CA 1
ATOM 672 C C . VAL A 1 91 ? -0.222 -5.329 -17.567 1.00 96.31 91 VAL A C 1
ATOM 674 O O . VAL A 1 91 ? -0.885 -5.274 -18.600 1.00 96.31 91 VAL A O 1
ATOM 677 N N . ASP A 1 92 ? -0.493 -6.191 -16.587 1.00 95.62 92 ASP A N 1
ATOM 678 C CA . ASP A 1 92 ? -1.579 -7.172 -16.643 1.00 95.62 92 ASP A CA 1
ATOM 679 C C . ASP A 1 92 ? -2.946 -6.495 -16.780 1.00 95.62 92 ASP A C 1
ATOM 681 O O . ASP A 1 92 ? -3.784 -6.941 -17.565 1.00 95.62 92 ASP A O 1
ATOM 685 N N . ALA A 1 93 ? -3.172 -5.389 -16.065 1.00 95.19 93 ALA A N 1
ATOM 686 C CA . ALA A 1 93 ? -4.417 -4.637 -16.159 1.00 95.19 93 ALA A CA 1
ATOM 687 C C . ALA A 1 93 ? -4.671 -4.092 -17.575 1.00 95.19 93 ALA A C 1
ATOM 689 O O . ALA A 1 93 ? -5.818 -4.097 -18.024 1.00 95.19 93 ALA A O 1
ATOM 690 N N . ILE A 1 94 ? -3.615 -3.663 -18.279 1.00 95.31 94 ILE A N 1
ATOM 691 C CA . ILE A 1 94 ? -3.686 -3.183 -19.668 1.00 95.31 94 ILE A CA 1
ATOM 692 C C . ILE A 1 94 ? -3.856 -4.354 -20.638 1.00 95.31 94 ILE A C 1
ATOM 694 O O . ILE A 1 94 ? -4.776 -4.345 -21.452 1.00 95.31 94 ILE A O 1
ATOM 698 N N . LEU A 1 95 ? -2.982 -5.363 -20.562 1.00 97.06 95 LEU A N 1
ATOM 699 C CA . LEU A 1 95 ? -2.962 -6.478 -21.514 1.00 97.06 95 LEU A CA 1
ATOM 700 C C . LEU A 1 95 ? -4.237 -7.322 -21.460 1.00 97.06 95 LEU A C 1
ATOM 702 O O . LEU A 1 95 ? -4.640 -7.884 -22.477 1.00 97.06 95 LEU A O 1
ATOM 706 N N . LEU A 1 96 ? -4.856 -7.417 -20.284 1.00 97.00 96 LEU A N 1
ATOM 707 C CA . LEU A 1 96 ? -6.030 -8.253 -20.044 1.00 97.00 96 LEU A CA 1
ATOM 708 C C . LEU A 1 96 ? -7.325 -7.438 -19.867 1.00 97.00 96 LEU A C 1
ATOM 710 O O . LEU A 1 96 ? -8.321 -8.008 -19.432 1.00 97.00 96 LEU A O 1
ATOM 714 N N . ASP A 1 97 ? -7.312 -6.129 -20.164 1.00 94.94 97 ASP A N 1
ATOM 715 C CA . ASP A 1 97 ? -8.444 -5.190 -19.996 1.00 94.94 97 ASP A CA 1
ATOM 716 C C . ASP A 1 97 ? -9.182 -5.360 -18.651 1.00 94.94 97 ASP A C 1
ATOM 718 O O . ASP A 1 97 ? -10.409 -5.408 -18.571 1.00 94.94 97 ASP A O 1
ATOM 722 N N . GLN A 1 98 ? -8.429 -5.489 -17.554 1.00 94.00 98 GLN A N 1
ATOM 723 C CA . GLN A 1 98 ? -9.023 -5.812 -16.248 1.00 94.00 98 GLN A CA 1
ATOM 724 C C . GLN A 1 98 ? -9.781 -4.634 -15.629 1.00 94.00 98 GLN A C 1
ATOM 726 O O . GLN A 1 98 ? -10.544 -4.832 -14.684 1.00 94.00 98 GLN A O 1
ATOM 731 N N . LYS A 1 99 ? -9.527 -3.408 -16.113 1.00 89.69 99 LYS A N 1
ATOM 732 C CA . LYS A 1 99 ? -10.084 -2.151 -15.575 1.00 89.69 99 LYS A CA 1
ATOM 733 C C . LYS A 1 99 ? -9.891 -2.014 -14.060 1.00 89.69 99 LYS A C 1
ATOM 735 O O . LYS A 1 99 ? -10.745 -1.487 -13.353 1.00 89.69 99 LYS A O 1
ATOM 740 N N . ARG A 1 100 ? -8.760 -2.519 -13.569 1.00 76.44 100 ARG A N 1
ATOM 741 C CA . ARG A 1 100 ? -8.377 -2.513 -12.158 1.00 76.44 100 ARG A CA 1
ATOM 742 C C . ARG A 1 100 ? -7.398 -1.371 -11.892 1.00 76.44 100 ARG A C 1
ATOM 744 O O . ARG A 1 100 ? -6.425 -1.243 -12.633 1.00 76.44 100 ARG A O 1
ATOM 751 N N . GLN A 1 101 ? -7.657 -0.593 -10.837 1.00 58.88 101 GLN A N 1
ATOM 752 C CA . GLN A 1 101 ? -6.712 0.320 -10.181 1.00 58.88 101 GLN A CA 1
ATOM 753 C C . GLN A 1 101 ? -6.933 0.315 -8.668 1.00 58.88 101 GLN A C 1
ATOM 755 O O . GLN A 1 101 ? -8.112 0.301 -8.245 1.00 58.88 101 GLN A O 1
#